Protein AF-A0A535Z0Y3-F1 (afdb_monomer)

Radius of gyration: 23.67 Å; Cα contacts (8 Å, |Δi|>4): 41; chains: 1; bounding box: 47×24×66 Å

Foldseek 3Di:
DFDFPDWDWDDDPPDIHTDTHTDPDDPPDDDDFDADPPPRDGDDDDDDDPPDPDPPDPDPDPPDD

pLDDT: mean 81.09, std 10.95, range [54.84, 95.44]

Secondary structure (DSSP, 8-state):
-PPPSEEEEEEETTEEEEEEE--SS------PPPB-TTT-PBP------SS---TTSPPPP----

Sequence (65 aa):
MARSVWSGTISFGLVSVPVRLYPATRRQDVRFHEIDRSSGQRIRHQKVIEAPWSSDLPAPAPTSP

Mean predicted aligned error: 12.33 Å

Structure (mmCIF, N/CA/C/O backbone):
data_AF-A0A535Z0Y3-F1
#
_entry.id   AF-A0A535Z0Y3-F1
#
loop_
_atom_site.group_PDB
_atom_site.id
_atom_site.type_symbol
_atom_site.label_atom_id
_atom_site.label_alt_id
_atom_site.label_comp_id
_atom_site.label_asym_id
_atom_site.label_entity_id
_atom_site.label_seq_id
_atom_site.pdbx_PDB_ins_code
_atom_site.Cartn_x
_atom_site.Cartn_y
_atom_site.Cartn_z
_atom_site.occupancy
_atom_site.B_iso_or_equiv
_atom_site.auth_seq_id
_atom_site.auth_comp_id
_atom_site.auth_asym_id
_atom_site.auth_atom_id
_atom_site.pdbx_PDB_model_num
ATOM 1 N N . MET A 1 1 ? -8.283 -13.697 -2.929 1.00 63.50 1 MET A N 1
ATOM 2 C CA . MET A 1 1 ? -8.459 -13.455 -1.474 1.00 63.50 1 MET A CA 1
ATOM 3 C C . MET A 1 1 ? -8.101 -12.008 -1.131 1.00 63.50 1 MET A C 1
ATOM 5 O O . MET A 1 1 ? -7.334 -11.397 -1.867 1.00 63.50 1 MET A O 1
ATOM 9 N N . ALA A 1 2 ? -8.699 -11.412 -0.095 1.00 68.06 2 ALA A N 1
ATOM 10 C CA . ALA A 1 2 ? -8.355 -10.059 0.353 1.00 68.06 2 ALA A CA 1
ATOM 11 C C . ALA A 1 2 ? -7.011 -10.081 1.098 1.00 68.06 2 ALA A C 1
ATOM 13 O O . ALA A 1 2 ? -6.872 -10.795 2.086 1.00 68.06 2 ALA A O 1
ATOM 14 N N . ARG A 1 3 ? -6.012 -9.339 0.606 1.00 77.94 3 ARG A N 1
ATOM 15 C CA . ARG A 1 3 ? -4.730 -9.161 1.300 1.00 77.94 3 ARG A CA 1
ATOM 16 C C . ARG A 1 3 ? -4.864 -7.979 2.255 1.00 77.94 3 ARG A C 1
ATOM 18 O O . ARG A 1 3 ? -5.291 -6.909 1.825 1.00 77.94 3 ARG A O 1
ATOM 25 N N . SER A 1 4 ? -4.531 -8.180 3.530 1.00 79.12 4 SER A N 1
ATOM 26 C CA . SER A 1 4 ? -4.461 -7.085 4.498 1.00 79.12 4 SER A CA 1
ATOM 27 C C . SER A 1 4 ? -3.409 -6.083 4.039 1.00 79.12 4 SER A C 1
ATOM 29 O O . SER A 1 4 ? -2.293 -6.475 3.692 1.00 79.12 4 SER A O 1
ATOM 31 N N . VAL A 1 5 ? -3.762 -4.803 4.046 1.00 84.31 5 VAL A N 1
ATOM 32 C CA . VAL A 1 5 ? -2.822 -3.723 3.715 1.00 84.31 5 VAL A CA 1
ATOM 33 C C . VAL A 1 5 ? -1.853 -3.512 4.871 1.00 84.31 5 VAL A C 1
ATOM 35 O O . VAL A 1 5 ? -0.684 -3.212 4.658 1.00 84.31 5 VAL A O 1
ATOM 38 N N . TRP A 1 6 ? -2.334 -3.719 6.094 1.00 90.00 6 TRP A N 1
ATOM 39 C CA . TRP A 1 6 ? -1.559 -3.506 7.301 1.00 90.00 6 TRP A CA 1
ATOM 40 C C . TRP A 1 6 ? -2.080 -4.375 8.448 1.00 90.00 6 TRP A C 1
ATOM 42 O O . TRP A 1 6 ? -3.267 -4.705 8.500 1.00 90.00 6 TRP A O 1
ATOM 52 N N . SER A 1 7 ? -1.182 -4.734 9.361 1.00 89.38 7 SER A N 1
ATOM 53 C CA . SER A 1 7 ? -1.482 -5.449 10.601 1.00 89.38 7 SER A CA 1
ATOM 54 C C . SER A 1 7 ? -0.803 -4.716 11.750 1.00 89.38 7 SER A C 1
ATOM 56 O O . SER A 1 7 ? 0.363 -4.345 11.626 1.00 89.38 7 SER A O 1
ATOM 58 N N . GLY A 1 8 ? -1.511 -4.535 12.859 1.00 92.12 8 GLY A N 1
ATOM 59 C CA . GLY A 1 8 ? -0.973 -3.856 14.032 1.00 92.12 8 GLY A CA 1
ATOM 60 C C . GLY A 1 8 ? -1.880 -3.993 15.246 1.00 92.12 8 GLY A C 1
ATOM 61 O O . GLY A 1 8 ? -2.766 -4.845 15.271 1.00 92.12 8 GLY A O 1
ATOM 62 N N . THR A 1 9 ? -1.656 -3.149 16.247 1.00 92.31 9 THR A N 1
ATOM 63 C CA . THR A 1 9 ? -2.358 -3.200 17.533 1.00 92.31 9 THR A CA 1
ATOM 64 C C . THR A 1 9 ? -2.833 -1.804 17.901 1.00 92.31 9 THR A C 1
ATOM 66 O O . THR A 1 9 ? -2.074 -0.846 17.770 1.00 92.31 9 THR A O 1
ATOM 69 N N . ILE A 1 10 ? -4.081 -1.693 18.353 1.00 91.06 10 ILE A N 1
ATOM 70 C CA . ILE A 1 10 ? -4.631 -0.451 18.901 1.00 91.06 10 ILE A CA 1
ATOM 71 C C . ILE A 1 10 ? -4.746 -0.624 20.413 1.00 91.06 10 ILE A C 1
ATOM 73 O O . ILE A 1 10 ? -5.291 -1.626 20.885 1.00 91.06 10 ILE A O 1
ATOM 77 N N . SER A 1 11 ? -4.218 0.342 21.161 1.00 93.50 11 SER A N 1
ATOM 78 C CA . SER A 1 11 ? -4.225 0.330 22.623 1.00 93.50 11 SER A CA 1
ATOM 79 C C . SER A 1 11 ? -5.231 1.341 23.170 1.00 93.50 11 SER A C 1
ATOM 81 O O . SER A 1 11 ? -5.257 2.496 22.748 1.00 93.50 11 SER A O 1
ATOM 83 N N . PHE A 1 12 ? -6.040 0.905 24.133 1.00 92.75 12 PHE A N 1
ATOM 84 C CA . PHE A 1 12 ? -7.033 1.700 24.850 1.00 92.75 12 PHE A CA 1
ATOM 85 C C . PHE A 1 12 ? -6.737 1.624 26.350 1.00 92.75 12 PHE A C 1
ATOM 87 O O . PHE A 1 12 ? -7.063 0.635 27.011 1.00 92.75 12 PHE A O 1
ATOM 94 N N . GLY A 1 13 ? -6.081 2.658 26.883 1.00 92.69 13 GLY A N 1
ATOM 95 C CA . GLY A 1 13 ? -5.619 2.693 28.273 1.00 92.69 13 GLY A CA 1
ATOM 96 C C . GLY A 1 13 ? -4.631 1.561 28.571 1.00 92.69 13 GLY A C 1
ATOM 97 O O . GLY A 1 13 ? -3.451 1.671 28.257 1.00 92.69 13 GLY A O 1
ATOM 98 N N . LEU A 1 14 ? -5.133 0.472 29.157 1.00 95.44 14 LEU A N 1
ATOM 99 C CA . LEU A 1 14 ? -4.379 -0.731 29.537 1.00 95.44 14 LEU A CA 1
ATOM 100 C C . LEU A 1 14 ? -4.627 -1.941 28.619 1.00 95.44 14 LEU A C 1
ATOM 102 O O . LEU A 1 14 ? -3.967 -2.966 28.772 1.00 95.44 14 LEU A O 1
ATOM 106 N N . VAL A 1 15 ? -5.577 -1.856 27.683 1.00 94.81 15 VAL A N 1
ATOM 107 C CA . VAL A 1 15 ? -5.953 -2.980 26.812 1.00 94.81 15 VAL A CA 1
ATOM 108 C C . VAL A 1 15 ? -5.352 -2.793 25.428 1.00 94.81 15 VAL A C 1
ATOM 110 O O . VAL A 1 15 ? -5.495 -1.733 24.831 1.00 94.81 15 VAL A O 1
ATOM 113 N N . SER A 1 16 ? -4.731 -3.841 24.889 1.00 91.94 16 SER A N 1
ATOM 114 C CA . SER A 1 16 ? -4.154 -3.853 23.541 1.00 91.94 16 SER A CA 1
ATOM 115 C C . SER A 1 16 ? -4.859 -4.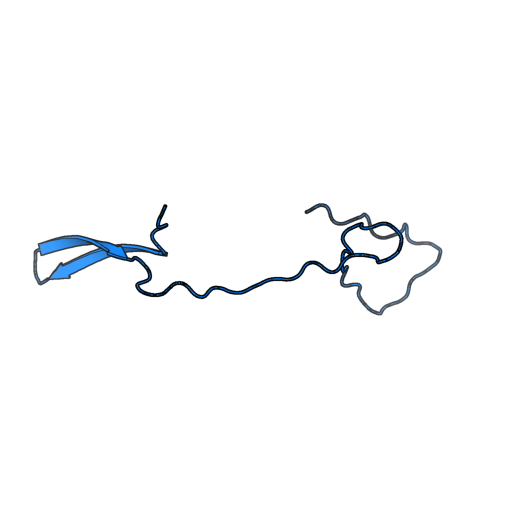891 22.671 1.00 91.94 16 SER A C 1
ATOM 117 O O . SER A 1 16 ? -4.848 -6.077 22.995 1.00 91.94 16 SER A O 1
ATOM 119 N N . VAL A 1 17 ? -5.468 -4.450 21.566 1.00 93.88 17 VAL A N 1
ATOM 120 C CA . VAL A 1 17 ? -6.263 -5.299 20.662 1.00 93.88 17 VAL A CA 1
ATOM 121 C C . VAL A 1 17 ? -5.570 -5.414 19.298 1.00 93.88 17 VAL A C 1
ATOM 123 O O . VAL A 1 17 ? -5.333 -4.387 18.654 1.00 93.88 17 VAL A O 1
ATOM 126 N N . PRO A 1 18 ? -5.248 -6.632 18.822 1.00 91.75 18 PRO A N 1
ATOM 127 C CA . PRO A 1 18 ? -4.663 -6.829 17.501 1.00 91.75 18 PRO A CA 1
ATOM 128 C C . PRO A 1 18 ? -5.718 -6.632 16.406 1.00 91.75 18 PRO A C 1
ATOM 130 O O . PRO A 1 18 ? -6.821 -7.175 16.473 1.00 91.75 18 PRO A O 1
ATOM 133 N N . VAL A 1 19 ? -5.363 -5.887 15.362 1.00 91.81 19 VAL A N 1
ATOM 134 C CA . VAL A 1 19 ? -6.242 -5.549 14.238 1.00 91.81 19 VAL A CA 1
ATOM 135 C C . VAL A 1 19 ? -5.550 -5.784 12.895 1.00 91.81 19 VAL A C 1
ATOM 137 O O . VAL A 1 19 ? -4.326 -5.710 12.763 1.00 91.81 19 VAL A O 1
ATOM 140 N N . ARG A 1 20 ? -6.352 -6.060 11.862 1.00 91.12 20 ARG A N 1
ATOM 141 C CA . ARG A 1 20 ? -5.901 -6.158 10.467 1.00 91.12 20 ARG A CA 1
ATOM 142 C C . ARG A 1 20 ? -6.727 -5.211 9.613 1.00 91.12 20 ARG A C 1
ATOM 144 O O . ARG A 1 20 ? -7.954 -5.275 9.634 1.00 91.12 20 ARG A O 1
ATOM 151 N N . LEU A 1 21 ? -6.053 -4.351 8.861 1.00 89.31 21 LEU A N 1
ATOM 152 C CA . LEU A 1 21 ? -6.685 -3.366 7.997 1.00 89.31 21 LEU A CA 1
ATOM 153 C C . LEU A 1 21 ? -6.883 -3.939 6.594 1.00 89.31 21 LEU A C 1
ATOM 155 O O . LEU A 1 21 ? -5.936 -4.410 5.953 1.00 89.31 21 LEU A O 1
ATOM 159 N N . TYR A 1 22 ? -8.117 -3.845 6.106 1.00 88.56 22 TYR A N 1
ATOM 160 C CA . TYR A 1 22 ? -8.499 -4.252 4.760 1.00 88.56 22 TYR A CA 1
ATOM 161 C C . TYR A 1 22 ? -9.064 -3.053 3.995 1.00 88.56 22 TYR A C 1
ATOM 163 O O . TYR A 1 22 ? -9.823 -2.269 4.565 1.00 88.56 22 TYR A O 1
ATOM 171 N N . PRO A 1 23 ? -8.716 -2.894 2.709 1.00 84.44 23 PRO A N 1
ATOM 172 C CA . PRO A 1 23 ? -9.234 -1.806 1.900 1.00 84.44 23 PRO A CA 1
ATOM 173 C C . PRO A 1 23 ? -10.713 -2.066 1.595 1.00 84.44 23 PRO A C 1
ATOM 175 O O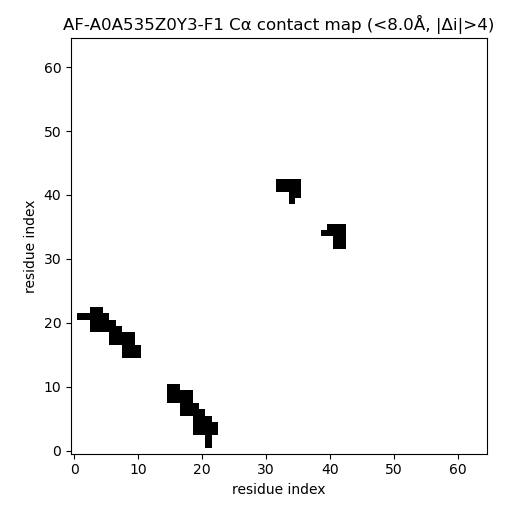 . PRO A 1 23 ? -11.061 -3.108 1.035 1.00 84.44 23 PRO A O 1
ATOM 178 N N . ALA A 1 24 ? -11.578 -1.119 1.967 1.00 85.50 24 ALA A N 1
ATOM 179 C CA . ALA A 1 24 ? -13.018 -1.196 1.705 1.00 85.50 24 ALA A CA 1
ATOM 180 C C . ALA A 1 24 ? -13.335 -1.067 0.207 1.00 85.50 24 ALA A C 1
ATOM 182 O O . ALA A 1 24 ? -14.292 -1.652 -0.292 1.00 85.50 24 ALA A O 1
ATOM 183 N N . THR A 1 25 ? -12.497 -0.330 -0.522 1.00 83.31 25 THR A N 1
ATOM 184 C CA . THR A 1 25 ? -12.610 -0.128 -1.963 1.00 83.31 25 THR A CA 1
ATOM 185 C C . THR A 1 25 ? -11.414 -0.749 -2.672 1.00 83.31 25 THR A C 1
ATOM 187 O O . THR A 1 25 ? -10.278 -0.710 -2.197 1.00 83.31 25 THR A O 1
ATOM 190 N N . ARG A 1 26 ? -11.658 -1.348 -3.839 1.00 76.88 26 ARG A N 1
ATOM 191 C CA . ARG A 1 26 ? -10.597 -1.827 -4.727 1.00 76.88 26 ARG A CA 1
ATOM 192 C C . ARG A 1 26 ? -10.541 -0.913 -5.937 1.00 76.88 26 ARG A C 1
ATOM 194 O O . ARG A 1 26 ? -11.500 -0.855 -6.701 1.00 76.88 26 ARG A O 1
ATOM 201 N N . ARG A 1 27 ? -9.418 -0.218 -6.127 1.00 74.00 27 ARG A N 1
ATOM 202 C CA . ARG A 1 27 ? -9.171 0.514 -7.370 1.00 74.00 27 ARG A CA 1
ATOM 203 C C . ARG A 1 27 ? -8.854 -0.504 -8.463 1.00 74.00 27 ARG A C 1
ATOM 205 O O . ARG A 1 27 ? -7.827 -1.174 -8.401 1.00 74.00 27 ARG A O 1
ATOM 212 N N . GLN A 1 28 ? -9.758 -0.646 -9.426 1.00 76.31 28 GLN A N 1
ATOM 213 C C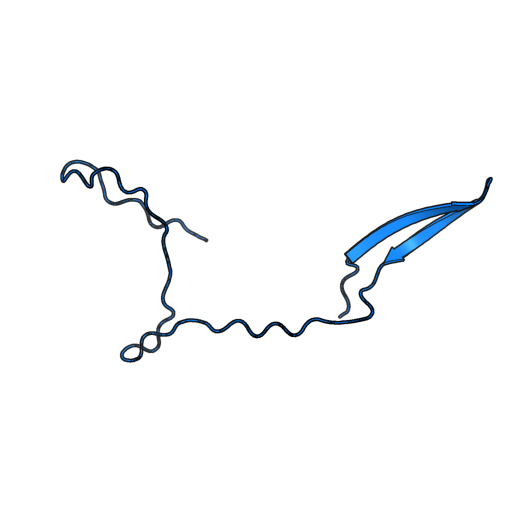A . GLN A 1 28 ? -9.510 -1.431 -10.630 1.00 76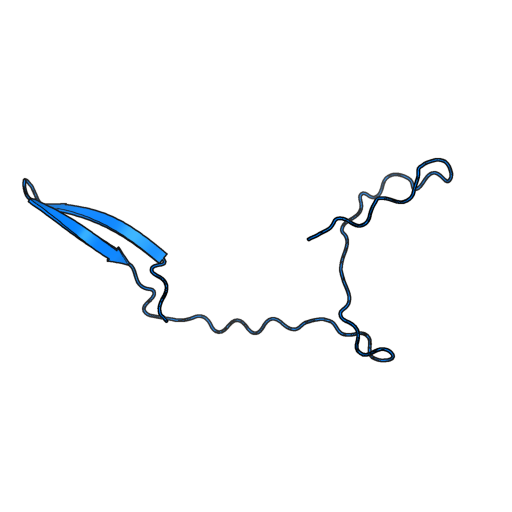.31 28 GLN A CA 1
ATOM 214 C C . GLN A 1 28 ? -8.712 -0.559 -11.593 1.00 76.31 28 GLN A C 1
ATOM 216 O O . GLN A 1 28 ? -9.279 0.217 -12.354 1.00 76.31 28 GLN A O 1
ATOM 221 N N . ASP A 1 29 ? -7.391 -0.618 -11.476 1.00 76.25 29 ASP A N 1
ATOM 222 C CA . ASP A 1 29 ? -6.499 0.054 -12.411 1.00 76.25 29 ASP A CA 1
ATOM 223 C C . ASP A 1 29 ? -6.183 -0.916 -13.555 1.00 76.25 29 ASP A C 1
ATOM 225 O O . ASP A 1 29 ? -5.565 -1.964 -13.340 1.00 76.25 29 ASP A O 1
ATOM 229 N N . VAL A 1 30 ? -6.672 -0.611 -14.758 1.00 78.69 30 VAL A N 1
ATOM 230 C CA . VAL A 1 30 ? -6.411 -1.425 -15.949 1.00 78.69 30 VAL A CA 1
ATOM 231 C C . VAL A 1 30 ? -5.063 -0.998 -16.507 1.00 78.69 30 VAL A C 1
ATOM 233 O O . VAL A 1 30 ? -4.926 0.073 -17.093 1.00 78.69 30 VAL A O 1
ATOM 236 N N . ARG A 1 31 ? -4.046 -1.840 -16.318 1.00 80.38 31 ARG A N 1
ATOM 237 C CA . ARG A 1 31 ? -2.731 -1.633 -16.929 1.00 80.38 31 ARG A CA 1
ATOM 238 C C . ARG A 1 31 ? -2.682 -2.346 -18.265 1.00 80.38 31 ARG A C 1
ATOM 240 O O . ARG A 1 31 ? -2.705 -3.573 -18.313 1.00 80.38 31 ARG A O 1
ATOM 247 N N . PHE A 1 32 ? -2.576 -1.575 -19.336 1.00 85.69 32 PHE A N 1
ATOM 248 C CA . PHE A 1 32 ? -2.329 -2.130 -20.657 1.00 85.69 32 PHE A CA 1
ATOM 249 C C . PHE A 1 32 ? -0.851 -2.488 -20.804 1.00 85.69 32 PHE A C 1
ATOM 251 O O . PHE A 1 32 ? 0.038 -1.771 -20.339 1.00 85.69 32 PHE A O 1
ATOM 258 N N . HIS A 1 33 ? -0.591 -3.625 -21.439 1.00 87.06 33 HIS A N 1
ATOM 259 C CA . HIS A 1 33 ? 0.731 -3.936 -21.954 1.00 87.06 33 HIS A CA 1
ATOM 260 C C . HIS A 1 33 ? 0.822 -3.388 -23.369 1.00 87.06 33 HIS A C 1
ATOM 262 O O . HIS A 1 33 ? -0.090 -3.582 -24.167 1.00 87.06 33 HIS A O 1
ATOM 268 N N . GLU A 1 34 ? 1.913 -2.700 -23.668 1.00 91.31 34 GLU A N 1
ATOM 269 C CA . GLU A 1 34 ? 2.209 -2.304 -25.033 1.00 91.31 34 GLU A CA 1
ATOM 270 C C . GLU A 1 34 ? 2.677 -3.542 -25.800 1.00 91.31 34 GLU A C 1
ATOM 272 O O . GLU A 1 34 ? 3.577 -4.259 -25.348 1.00 91.31 34 GLU A O 1
ATOM 277 N N . ILE A 1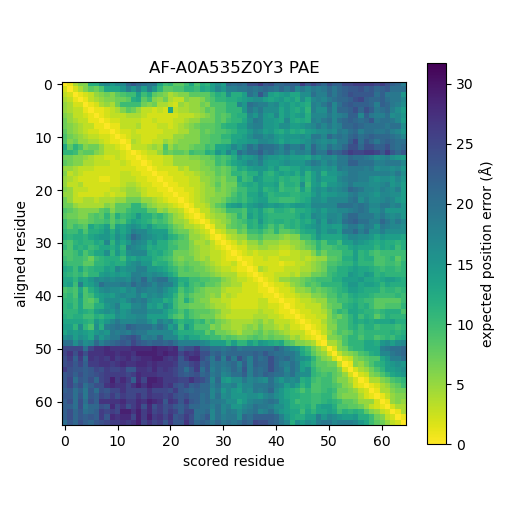 35 ? 2.006 -3.831 -26.911 1.00 93.19 35 ILE A N 1
ATOM 278 C CA . ILE A 1 35 ? 2.234 -5.021 -27.726 1.00 93.19 35 ILE A CA 1
ATOM 279 C C . ILE A 1 35 ? 2.641 -4.566 -29.121 1.00 93.19 35 ILE A C 1
ATOM 281 O O . ILE A 1 35 ? 1.977 -3.717 -29.715 1.00 93.19 35 ILE A O 1
ATOM 285 N N . ASP A 1 36 ? 3.713 -5.149 -29.648 1.00 89.62 36 ASP A N 1
ATOM 286 C CA . ASP A 1 36 ? 4.087 -4.945 -31.039 1.00 89.62 36 ASP A CA 1
ATOM 287 C C . ASP A 1 36 ? 3.026 -5.554 -31.968 1.00 89.62 36 ASP A C 1
ATOM 289 O O . ASP A 1 36 ? 2.657 -6.725 -31.847 1.00 89.62 36 ASP A O 1
ATOM 293 N N . ARG A 1 37 ? 2.543 -4.758 -32.925 1.00 90.00 37 ARG A N 1
ATOM 294 C CA . ARG A 1 37 ? 1.433 -5.135 -33.810 1.00 90.00 37 ARG A CA 1
ATOM 295 C C . ARG A 1 37 ? 1.791 -6.287 -34.749 1.00 90.00 37 ARG A C 1
ATOM 297 O O . ARG A 1 37 ? 0.896 -7.018 -35.163 1.00 90.00 37 ARG A O 1
ATOM 304 N N . SER A 1 38 ? 3.066 -6.419 -35.110 1.00 91.25 38 SER A N 1
ATOM 305 C CA . SER A 1 38 ? 3.520 -7.407 -36.092 1.00 91.25 38 SER A CA 1
ATOM 306 C C . SER A 1 38 ? 3.828 -8.770 -35.469 1.00 91.25 38 SER A C 1
ATOM 308 O O . SER A 1 38 ? 3.454 -9.801 -36.021 1.00 91.25 38 SER A O 1
ATOM 310 N N . SER A 1 39 ? 4.466 -8.774 -34.298 1.00 88.38 39 SER A N 1
ATOM 311 C CA . SER A 1 39 ? 4.940 -9.982 -33.616 1.00 88.38 39 SER A CA 1
ATOM 312 C C . SER A 1 39 ? 4.051 -10.428 -32.453 1.00 88.38 39 SER A C 1
ATOM 314 O O . SER A 1 39 ? 4.207 -11.545 -31.959 1.00 88.38 39 SER A O 1
ATOM 316 N N . GLY A 1 40 ? 3.143 -9.568 -31.976 1.00 87.62 40 GLY A N 1
ATOM 317 C CA . GLY A 1 40 ? 2.320 -9.832 -30.792 1.00 87.62 40 GLY A CA 1
ATOM 318 C C . GLY A 1 40 ? 3.117 -9.874 -29.484 1.00 87.62 40 GLY A C 1
ATOM 319 O O . GLY A 1 40 ? 2.582 -10.267 -28.447 1.00 87.62 40 GLY A O 1
ATOM 320 N N . GLN A 1 41 ? 4.394 -9.486 -29.510 1.00 89.50 41 GLN A N 1
ATOM 321 C CA . GLN A 1 41 ? 5.274 -9.533 -28.347 1.00 89.50 41 GLN A CA 1
ATOM 322 C C . GLN A 1 41 ? 5.135 -8.276 -27.483 1.00 89.50 41 GLN A C 1
ATOM 324 O O . GLN A 1 41 ? 4.865 -7.181 -27.975 1.00 89.50 41 GLN A O 1
ATOM 329 N N . ARG A 1 42 ? 5.350 -8.423 -26.171 1.00 88.44 42 ARG A N 1
ATOM 330 C CA . ARG A 1 42 ? 5.303 -7.302 -25.221 1.00 88.44 42 ARG A CA 1
ATOM 331 C C . ARG A 1 42 ? 6.532 -6.406 -25.361 1.00 88.44 42 ARG A C 1
ATOM 333 O O . ARG A 1 42 ? 7.657 -6.864 -25.161 1.00 88.44 42 ARG A O 1
ATOM 340 N N . ILE A 1 43 ? 6.299 -5.117 -25.587 1.00 89.00 43 ILE A N 1
ATOM 341 C CA . ILE A 1 43 ? 7.341 -4.091 -25.640 1.00 89.00 43 ILE A CA 1
ATOM 342 C C . ILE A 1 43 ? 7.860 -3.810 -24.219 1.00 89.00 43 ILE A C 1
ATOM 344 O O . ILE A 1 43 ? 7.093 -3.713 -23.252 1.00 89.00 43 ILE A O 1
ATOM 348 N N . ARG A 1 44 ? 9.189 -3.717 -24.079 1.00 86.12 44 ARG A N 1
ATOM 349 C CA . ARG A 1 44 ? 9.886 -3.408 -22.822 1.00 86.12 44 ARG A CA 1
ATOM 350 C C . ARG A 1 44 ? 10.569 -2.051 -22.945 1.00 86.12 44 ARG A C 1
ATOM 352 O O . ARG A 1 44 ? 11.320 -1.824 -23.88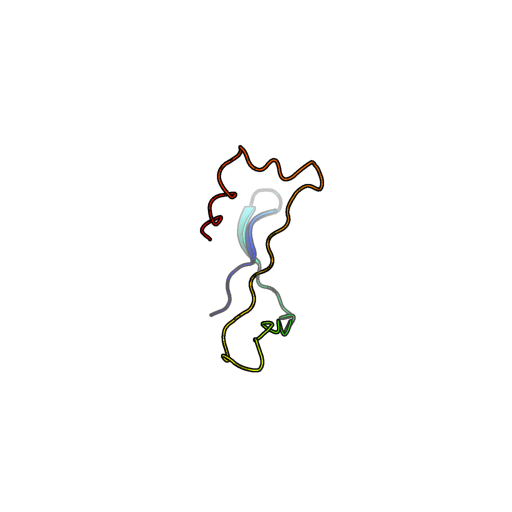4 1.00 86.12 44 ARG A O 1
ATOM 359 N N . HIS A 1 45 ? 10.333 -1.182 -21.970 1.00 86.38 45 HIS A N 1
ATOM 360 C CA . HIS A 1 45 ? 10.949 0.142 -21.899 1.00 86.38 45 HIS A CA 1
ATOM 361 C C . HIS A 1 45 ? 12.184 0.093 -21.001 1.00 86.38 45 HIS A C 1
ATOM 363 O O . HIS A 1 45 ? 12.072 -0.276 -19.832 1.00 86.38 45 HIS A O 1
ATOM 369 N N . GLN A 1 46 ? 13.343 0.487 -21.527 1.00 82.50 46 GLN A N 1
ATOM 370 C CA . GLN A 1 46 ? 14.578 0.644 -20.759 1.00 82.50 46 GLN A CA 1
ATOM 371 C C . GLN A 1 46 ? 14.926 2.130 -20.687 1.00 82.50 46 GLN A C 1
ATOM 373 O O . GLN A 1 46 ? 15.059 2.796 -21.710 1.00 82.50 46 GLN A O 1
ATOM 378 N N . LYS A 1 47 ? 15.056 2.663 -19.471 1.00 81.81 47 LYS A N 1
ATOM 379 C CA . LYS A 1 47 ? 15.545 4.030 -19.266 1.00 81.81 47 LYS A CA 1
ATOM 380 C C . LYS A 1 47 ? 17.070 4.009 -19.339 1.00 81.81 47 LYS A C 1
ATOM 382 O O . LYS A 1 47 ? 17.695 3.304 -18.550 1.00 81.81 47 LYS A O 1
ATOM 387 N N . VAL A 1 48 ? 17.643 4.767 -20.267 1.00 78.88 48 VAL A N 1
ATOM 388 C CA . VAL A 1 48 ? 19.094 4.941 -20.432 1.00 78.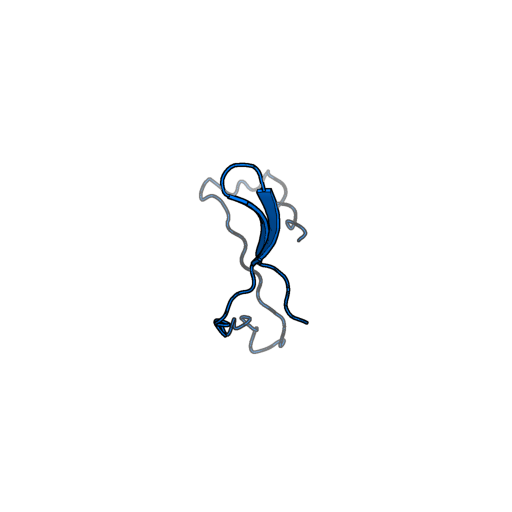88 48 VAL A CA 1
ATOM 389 C C . VAL A 1 48 ? 19.470 6.397 -20.156 1.00 78.88 48 VAL A C 1
ATOM 391 O O . VAL A 1 48 ? 18.656 7.296 -20.362 1.00 78.88 48 VAL A O 1
ATOM 394 N N . ILE A 1 49 ? 20.673 6.625 -19.628 1.00 79.56 49 ILE A N 1
ATOM 395 C CA . ILE A 1 49 ? 21.234 7.973 -19.471 1.00 79.56 49 ILE A CA 1
ATOM 396 C C . ILE A 1 49 ? 21.683 8.516 -20.837 1.00 79.56 49 ILE A C 1
ATOM 398 O O . ILE A 1 49 ? 22.053 7.745 -21.715 1.00 79.56 49 ILE A O 1
ATOM 402 N N . GLU A 1 50 ? 21.654 9.837 -21.014 1.00 71.00 50 GLU A N 1
ATOM 403 C CA . GLU A 1 50 ? 21.907 10.508 -22.303 1.00 71.00 50 GLU A CA 1
ATOM 404 C C . GLU A 1 50 ? 23.400 10.575 -22.708 1.00 71.00 50 GLU A C 1
ATOM 406 O O . GLU A 1 50 ? 23.717 10.882 -23.854 1.00 71.00 50 GLU A O 1
ATOM 411 N N . ALA A 1 51 ? 24.341 10.264 -21.809 1.00 67.94 51 ALA A N 1
ATOM 412 C CA . ALA A 1 51 ? 25.776 10.462 -22.048 1.00 67.94 51 ALA A CA 1
ATOM 413 C C . ALA A 1 51 ? 26.503 9.211 -22.581 1.00 67.94 51 ALA A C 1
ATOM 415 O O . ALA A 1 51 ? 26.188 8.085 -22.194 1.00 67.94 51 ALA A O 1
ATOM 416 N N . PRO A 1 52 ? 27.509 9.442 -23.442 1.00 54.84 52 PRO A N 1
ATOM 417 C CA . PRO A 1 52 ? 27.481 9.062 -24.840 1.00 54.84 52 PRO A CA 1
ATOM 418 C C . PRO A 1 52 ? 27.600 7.549 -24.973 1.00 54.84 52 PRO A C 1
ATOM 420 O O . PRO A 1 52 ? 28.457 6.924 -24.349 1.00 54.84 52 PRO A O 1
ATOM 423 N N . TRP A 1 53 ? 26.790 6.957 -25.846 1.00 60.81 53 TRP A N 1
ATOM 424 C CA . TRP A 1 53 ? 27.190 5.682 -26.415 1.00 60.81 53 TRP A CA 1
ATOM 425 C C . TRP A 1 53 ? 28.594 5.904 -27.017 1.00 60.81 53 TRP A C 1
ATOM 427 O O . TRP A 1 53 ? 28.782 6.719 -27.918 1.00 60.81 53 TRP A O 1
ATOM 437 N N . SER A 1 54 ? 29.616 5.290 -26.434 1.00 62.97 54 SER A N 1
ATOM 438 C CA . SER A 1 54 ? 30.920 5.161 -27.067 1.00 62.97 54 SER A CA 1
ATOM 439 C C . SER A 1 54 ? 30.967 3.757 -27.645 1.00 62.97 54 SER A C 1
ATOM 441 O O . SER A 1 54 ? 30.534 2.799 -27.003 1.00 62.97 54 SER A O 1
ATOM 443 N N . SER A 1 55 ? 31.467 3.623 -28.870 1.00 64.81 55 SER A N 1
ATOM 444 C CA . SER A 1 55 ? 31.627 2.333 -29.556 1.00 64.81 55 SER A CA 1
ATOM 445 C C . SER A 1 55 ? 32.461 1.313 -28.771 1.00 64.81 55 SER A C 1
ATOM 447 O O . SER A 1 55 ? 32.432 0.130 -29.096 1.00 64.81 55 SER A O 1
ATOM 449 N N . ASP A 1 56 ? 33.186 1.775 -27.749 1.00 66.19 56 ASP A N 1
ATOM 450 C CA . ASP A 1 56 ? 34.168 1.003 -26.989 1.00 66.19 56 ASP A CA 1
ATOM 451 C C . ASP A 1 56 ? 33.612 0.412 -25.684 1.00 66.19 56 ASP A C 1
ATOM 453 O O . ASP A 1 56 ? 34.292 -0.385 -25.036 1.00 66.19 56 ASP A O 1
ATOM 457 N N . LEU A 1 57 ? 32.386 0.768 -25.278 1.00 70.25 57 LEU A N 1
ATOM 458 C CA . LEU A 1 57 ? 31.734 0.160 -24.116 1.00 70.25 57 LEU A CA 1
ATOM 459 C C . LEU A 1 57 ? 30.786 -0.965 -24.556 1.00 70.25 57 LEU A C 1
ATOM 461 O O . LEU A 1 57 ? 29.990 -0.777 -25.479 1.00 70.25 57 LEU A O 1
ATOM 465 N N . PRO A 1 58 ? 30.826 -2.139 -23.897 1.00 69.44 58 PRO A N 1
ATOM 466 C CA . PRO A 1 58 ? 29.886 -3.211 -24.188 1.00 69.44 58 PRO A CA 1
ATOM 467 C C . PRO A 1 58 ? 28.456 -2.718 -23.952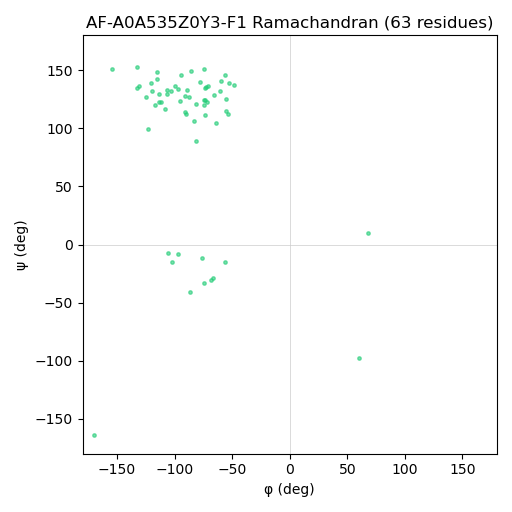 1.00 69.44 58 PRO A C 1
ATOM 469 O O . PRO A 1 58 ? 28.194 -1.988 -22.992 1.00 69.44 58 PRO A O 1
ATOM 472 N N . ALA A 1 59 ? 27.536 -3.125 -24.835 1.00 71.19 59 ALA A N 1
ATOM 473 C CA . ALA A 1 59 ? 26.124 -2.781 -24.719 1.00 71.19 59 ALA A CA 1
ATOM 474 C C . ALA A 1 59 ? 25.634 -3.049 -23.285 1.00 71.19 59 ALA A C 1
ATOM 476 O O . ALA A 1 59 ? 25.996 -4.084 -22.708 1.00 71.19 59 ALA A O 1
ATOM 477 N N . PRO A 1 60 ? 24.833 -2.140 -22.694 1.00 69.12 60 PRO A N 1
ATOM 478 C CA . PRO A 1 60 ? 24.350 -2.324 -21.338 1.00 69.12 60 PRO A CA 1
ATOM 479 C C . PRO A 1 60 ? 23.637 -3.670 -21.259 1.00 69.12 60 PRO A C 1
ATOM 481 O O . PRO A 1 60 ? 22.743 -3.956 -22.061 1.00 69.12 60 PRO A O 1
ATOM 484 N N . ALA A 1 61 ? 24.069 -4.509 -20.316 1.00 71.50 61 ALA A N 1
ATOM 485 C CA . ALA A 1 61 ? 23.473 -5.819 -20.121 1.00 71.50 61 ALA A CA 1
ATOM 486 C C . ALA A 1 61 ? 21.954 -5.656 -19.953 1.00 71.50 61 ALA A C 1
ATOM 488 O O . ALA A 1 61 ? 21.522 -4.710 -19.280 1.00 71.50 61 ALA A O 1
ATOM 489 N N . PRO A 1 62 ? 21.136 -6.542 -20.554 1.00 69.25 62 PRO A N 1
ATOM 490 C CA . PRO A 1 62 ? 19.703 -6.510 -20.331 1.00 69.25 62 PRO A CA 1
ATOM 491 C C . PRO A 1 62 ? 19.482 -6.609 -18.825 1.00 69.25 62 PRO A C 1
ATOM 493 O O . PRO A 1 62 ? 19.853 -7.604 -18.200 1.00 69.25 62 PRO A O 1
ATOM 496 N N . THR A 1 63 ? 18.933 -5.554 -18.227 1.00 68.50 63 THR A N 1
ATOM 497 C CA . THR A 1 63 ? 18.544 -5.592 -16.826 1.00 68.50 63 THR A CA 1
ATOM 498 C C . THR A 1 63 ? 17.439 -6.631 -16.707 1.00 68.50 63 THR A C 1
ATOM 500 O O . THR A 1 63 ? 16.313 -6.434 -17.170 1.00 68.50 63 THR A O 1
ATOM 503 N N . SER A 1 64 ? 17.807 -7.793 -16.168 1.00 58.28 64 SER A N 1
ATOM 504 C CA . SER A 1 64 ? 16.865 -8.847 -15.812 1.00 58.28 64 SER A CA 1
ATOM 505 C C . SER A 1 64 ? 15.813 -8.294 -14.840 1.00 58.28 64 SER A C 1
ATOM 507 O O . SER A 1 64 ? 16.139 -7.401 -14.053 1.00 58.28 64 SER A O 1
ATOM 509 N N . PRO A 1 65 ? 14.559 -8.775 -14.919 1.00 57.06 65 PRO A N 1
ATOM 510 C CA . PRO A 1 65 ? 13.490 -8.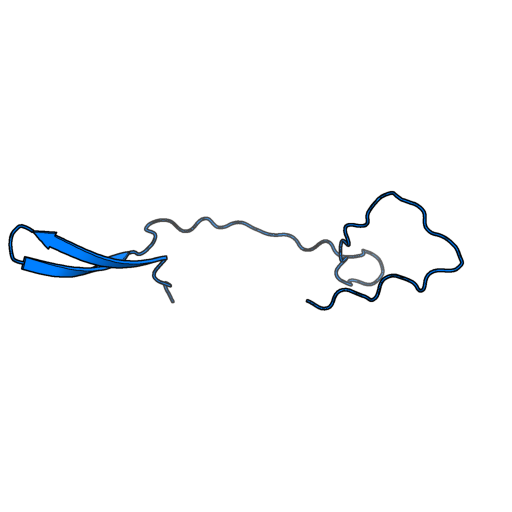375 -14.007 1.00 57.06 65 PRO A CA 1
ATOM 511 C C . PRO A 1 65 ? 13.778 -8.746 -12.548 1.00 57.06 65 PRO A C 1
ATOM 513 O O . PRO A 1 65 ? 14.480 -9.758 -12.319 1.00 57.06 65 PRO A O 1
#

Solvent-accessible surface area (backbone atoms only — not comparable to full-atom values): 4867 Å² total; per-residue (Å²): 133,89,71,64,79,45,74,52,70,54,73,58,96,90,47,76,46,81,47,72,43,64,76,92,69,81,85,85,77,86,78,82,78,55,58,41,90,88,78,69,44,75,67,80,88,81,92,74,78,91,73,70,95,50,96,86,56,78,76,79,73,81,81,75,134